Protein AF-A0A9R1BCK3-F1 (afdb_monomer_lite)

Organism: Triticum turgidum subsp. durum (NCBI:txid4567)

Radius of gyration: 20.36 Å; chains: 1; bounding box: 50×43×50 Å

pLDDT: mean 83.48, std 17.36, range [36.88, 97.94]

Foldseek 3Di:
DVLLVVLVVLLVVQWDLDDDGDPVSVVVSLVSVVPDACVNVVNVVVQVVQVPDDPVVPPPPDDDDPDDPDPDQPDWDKAFDDDDSGDGDIDTDHDPPRDDDDDDDPPDDDDDDDRAHKDKDKDKDFDFDQPPPDNPDDTDSPDIDMDIDMDHDD

Sequence (154 aa):
MPKIKNLSDACKVSFSPDGPISEEALERVRALLDEIRPLDLGLDNEAQIARTWNSSTRQQNGRRGRGGPNQYAPTIKYLHIHECKSFSMGIFCMPPSSVIPLHNHPGMTVLSKLLYGKLHAESYDWIDVADPTDPLKPYYSLGCSKTSKVCERP

InterPro domains:
  IPR011051 RmlC-like cupin domain superfamily [SSF51182] (2-131)
  IPR012864 Cysteine oxygenase/2-aminoethanethiol dioxygenase [PF07847] (32-133)
  IPR012864 Cysteine oxygenase/2-aminoethanethiol dioxygenase [PTHR22966] (4-127)
  IPR014710 RmlC-like jelly roll fold [G3DSA:2.60.120.10] (21-150)

Structure (mmCIF, N/CA/C/O backbone):
data_AF-A0A9R1BCK3-F1
#
_entry.id   AF-A0A9R1BCK3-F1
#
loop_
_atom_site.group_PDB
_atom_site.id
_atom_site.type_symbol
_atom_site.label_atom_id
_atom_site.label_alt_id
_atom_site.label_comp_id
_atom_site.label_asym_id
_atom_site.label_entity_id
_atom_site.label_seq_id
_atom_site.pdbx_PDB_ins_code
_atom_site.Cartn_x
_atom_site.Cartn_y
_atom_site.Cartn_z
_atom_site.occupancy
_atom_site.B_iso_or_equiv
_atom_site.auth_seq_id
_atom_site.auth_comp_id
_atom_site.auth_asym_id
_atom_site.auth_atom_id
_atom_site.pdbx_PDB_model_num
ATOM 1 N N . MET A 1 1 ? 14.655 12.100 2.777 1.00 76.62 1 MET A N 1
ATOM 2 C CA . MET A 1 1 ? 13.406 11.966 1.990 1.00 76.62 1 MET A CA 1
ATOM 3 C C . MET A 1 1 ? 12.261 12.642 2.748 1.00 76.62 1 MET A C 1
ATOM 5 O O . MET A 1 1 ? 11.692 12.026 3.645 1.00 76.62 1 MET A O 1
ATOM 9 N N . PRO A 1 2 ? 11.960 13.925 2.475 1.00 89.75 2 PRO A N 1
ATOM 10 C CA . PRO A 1 2 ? 11.042 14.723 3.297 1.00 89.75 2 PRO A CA 1
ATOM 11 C C . PRO A 1 2 ? 9.606 14.179 3.313 1.00 89.75 2 PRO A C 1
ATOM 13 O O . PRO A 1 2 ? 8.996 14.120 4.373 1.00 89.75 2 PRO A O 1
ATOM 16 N N . LYS A 1 3 ? 9.087 13.684 2.181 1.00 93.88 3 LYS A N 1
ATOM 17 C CA . LYS A 1 3 ? 7.726 13.125 2.125 1.00 93.88 3 LYS A CA 1
ATOM 18 C C . LYS A 1 3 ? 7.552 11.852 2.953 1.00 93.88 3 LYS A C 1
ATOM 20 O O . LYS A 1 3 ? 6.538 11.703 3.621 1.00 93.88 3 LYS A O 1
ATOM 25 N N . ILE A 1 4 ? 8.551 10.968 2.961 1.00 94.06 4 ILE A N 1
ATOM 26 C CA . ILE A 1 4 ? 8.519 9.746 3.782 1.00 94.06 4 ILE A CA 1
ATOM 27 C C . ILE A 1 4 ? 8.561 10.084 5.266 1.00 94.06 4 ILE A C 1
ATOM 29 O O . ILE A 1 4 ? 7.837 9.479 6.051 1.00 94.06 4 ILE A O 1
ATOM 33 N N . LYS A 1 5 ? 9.354 11.093 5.64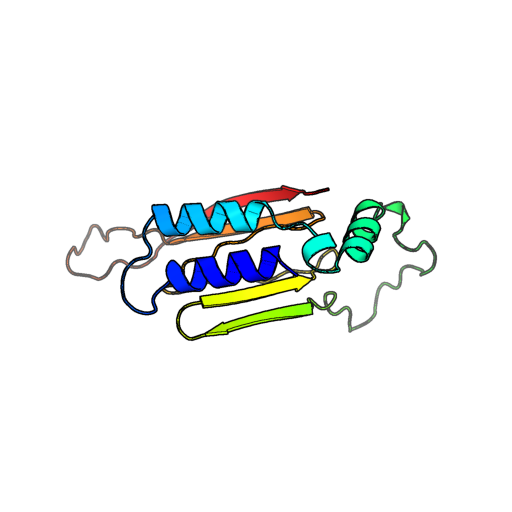5 1.00 94.12 5 LYS A N 1
ATOM 34 C CA . LYS A 1 5 ? 9.355 11.601 7.016 1.00 94.12 5 LYS A CA 1
ATOM 35 C C . LYS A 1 5 ? 7.977 12.150 7.399 1.00 94.12 5 LYS A C 1
ATOM 37 O O . LYS A 1 5 ? 7.457 11.760 8.435 1.00 94.12 5 LYS A O 1
ATOM 42 N N . ASN A 1 6 ? 7.365 12.975 6.547 1.00 95.38 6 ASN A N 1
ATOM 43 C CA . ASN A 1 6 ? 6.030 13.525 6.798 1.00 95.38 6 ASN A CA 1
ATOM 44 C C . ASN A 1 6 ? 4.965 12.428 6.930 1.00 95.38 6 ASN A C 1
ATOM 46 O O . ASN A 1 6 ? 4.138 12.498 7.834 1.00 95.38 6 ASN A O 1
ATOM 50 N N . LEU A 1 7 ? 5.011 11.399 6.075 1.00 96.69 7 LEU A N 1
ATOM 51 C CA . LEU A 1 7 ? 4.122 10.244 6.187 1.00 96.69 7 LEU A CA 1
ATOM 52 C C . LEU A 1 7 ? 4.343 9.500 7.512 1.00 96.69 7 LEU A C 1
ATOM 54 O O . LEU A 1 7 ? 3.383 9.237 8.225 1.00 96.69 7 LEU A O 1
ATOM 58 N N . SER A 1 8 ? 5.597 9.210 7.872 1.00 95.06 8 SER A N 1
ATOM 59 C CA . SER A 1 8 ? 5.927 8.530 9.132 1.00 95.06 8 SER A CA 1
ATOM 60 C C . SER A 1 8 ? 5.457 9.325 10.352 1.00 95.06 8 SER A C 1
ATOM 62 O O . SER A 1 8 ? 4.887 8.750 11.277 1.00 95.06 8 SER A O 1
ATOM 64 N N . ASP A 1 9 ? 5.655 10.643 10.352 1.00 95.81 9 ASP A N 1
ATOM 65 C CA . ASP A 1 9 ? 5.230 11.512 11.449 1.00 95.81 9 ASP A CA 1
ATOM 66 C C . ASP A 1 9 ? 3.695 11.582 11.543 1.00 95.81 9 ASP A C 1
ATOM 68 O O . ASP A 1 9 ? 3.149 11.496 12.642 1.00 95.81 9 ASP A O 1
ATOM 72 N N . ALA A 1 10 ? 2.984 11.624 10.411 1.00 96.19 10 ALA A N 1
ATOM 73 C CA . ALA A 1 10 ? 1.525 11.539 10.394 1.00 96.19 10 ALA A CA 1
ATOM 74 C C . ALA A 1 10 ? 1.009 10.188 10.910 1.00 96.19 10 ALA A C 1
ATOM 76 O O . ALA A 1 10 ? 0.070 10.177 11.704 1.00 96.19 10 ALA A O 1
ATOM 77 N N . CYS A 1 11 ? 1.637 9.069 10.530 1.00 96.50 11 CYS A N 1
ATOM 78 C CA . CYS A 1 11 ? 1.300 7.741 11.052 1.00 96.50 11 CYS A CA 1
ATOM 79 C C . CYS A 1 11 ? 1.481 7.663 12.575 1.00 96.50 11 CYS A C 1
ATOM 81 O O . CYS A 1 11 ? 0.600 7.157 13.259 1.00 96.50 11 CYS A O 1
ATOM 83 N N . LYS A 1 12 ? 2.572 8.213 13.128 1.00 94.69 12 LYS A N 1
ATOM 84 C CA . LYS A 1 12 ? 2.816 8.225 14.587 1.00 94.69 12 LYS A CA 1
ATOM 85 C C . LYS A 1 12 ? 1.750 8.988 15.371 1.00 94.69 12 LYS A C 1
ATOM 87 O O . LYS A 1 12 ? 1.458 8.621 16.500 1.00 94.69 12 LYS A O 1
ATOM 92 N N . VAL A 1 13 ? 1.215 10.063 14.793 1.00 93.75 13 VAL A N 1
ATOM 93 C CA . VAL A 1 13 ? 0.142 10.857 15.415 1.00 93.75 13 VAL A CA 1
ATOM 94 C C . VAL A 1 1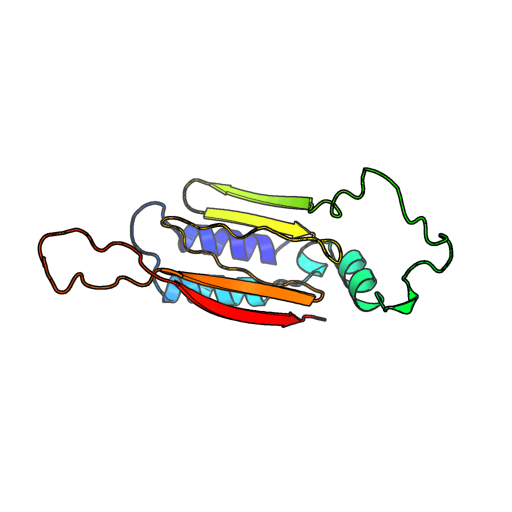3 ? -1.225 10.198 15.212 1.00 93.75 13 VAL A C 1
ATOM 96 O O . VAL A 1 13 ? -2.100 10.324 16.060 1.00 93.75 13 VAL A O 1
ATOM 99 N N . SER A 1 14 ? -1.413 9.515 14.083 1.00 94.19 14 SER A N 1
ATOM 100 C CA . SER A 1 14 ? -2.707 8.977 13.651 1.00 94.19 14 SER A CA 1
ATOM 101 C C . SER A 1 14 ? -2.999 7.579 14.189 1.00 94.19 14 SER A C 1
ATOM 103 O O . SER A 1 14 ? -4.165 7.235 14.359 1.00 94.19 14 SER A O 1
ATOM 105 N N . PHE A 1 15 ? -1.967 6.766 14.428 1.00 93.81 15 PHE A N 1
ATOM 106 C CA . PHE A 1 15 ? -2.113 5.352 14.760 1.00 93.81 15 PHE A CA 1
ATOM 107 C C . PHE A 1 15 ? -1.585 5.042 16.161 1.00 93.81 15 PHE A C 1
ATOM 109 O O . PHE A 1 15 ? -0.431 5.309 16.502 1.00 93.81 15 PHE A O 1
ATOM 116 N N . SER A 1 16 ? -2.451 4.418 16.952 1.00 88.38 16 SER A N 1
ATOM 117 C CA . SER A 1 16 ? -2.198 3.914 18.299 1.00 88.38 16 SER A CA 1
ATOM 118 C C . SER A 1 16 ? -2.325 2.388 18.281 1.00 88.38 16 SER A C 1
ATOM 120 O O . SER A 1 16 ? -3.120 1.877 17.490 1.00 88.38 16 SER A O 1
ATOM 122 N N . PRO A 1 17 ? -1.577 1.644 19.119 1.00 83.94 17 PRO A N 1
ATOM 123 C CA . PRO A 1 17 ? -1.805 0.205 19.264 1.00 83.94 17 PRO A CA 1
ATOM 124 C C . PRO A 1 17 ? -3.169 -0.091 19.907 1.00 83.94 17 PRO A C 1
ATOM 126 O O . PRO A 1 17 ? -3.714 -1.175 19.721 1.00 83.94 17 PRO A O 1
ATOM 129 N N . ASP A 1 18 ? -3.711 0.881 20.644 1.00 81.94 18 ASP A N 1
ATOM 130 C CA . ASP A 1 18 ? -4.954 0.764 21.388 1.00 81.94 18 ASP A CA 1
ATOM 131 C C . ASP A 1 18 ? -6.045 1.621 20.739 1.00 81.94 18 ASP A C 1
ATOM 133 O O . ASP A 1 18 ? -5.871 2.832 20.557 1.00 81.94 18 ASP A O 1
ATOM 137 N N . GLY A 1 19 ? -7.187 0.995 20.454 1.00 79.62 19 GLY A N 1
ATOM 138 C CA . GLY A 1 19 ? -8.404 1.663 19.998 1.00 79.62 19 GLY A CA 1
ATOM 139 C C . GLY A 1 19 ? -8.603 1.699 18.477 1.00 79.62 19 GLY A C 1
ATOM 140 O O . GLY A 1 19 ? -7.721 1.320 17.706 1.00 79.62 19 GLY A O 1
ATOM 141 N N . PRO A 1 20 ? -9.799 2.120 18.032 1.00 87.12 20 PRO A N 1
ATOM 142 C CA . PRO A 1 20 ? -10.114 2.223 16.614 1.00 87.12 20 PRO A CA 1
ATOM 143 C C . PRO A 1 20 ? -9.357 3.386 15.961 1.00 87.12 20 PRO A C 1
ATOM 145 O O . PRO A 1 20 ? -9.167 4.447 16.559 1.00 87.12 20 PRO A O 1
ATOM 148 N N . ILE A 1 21 ? -8.972 3.202 14.699 1.00 92.88 21 ILE A N 1
ATOM 149 C CA . ILE A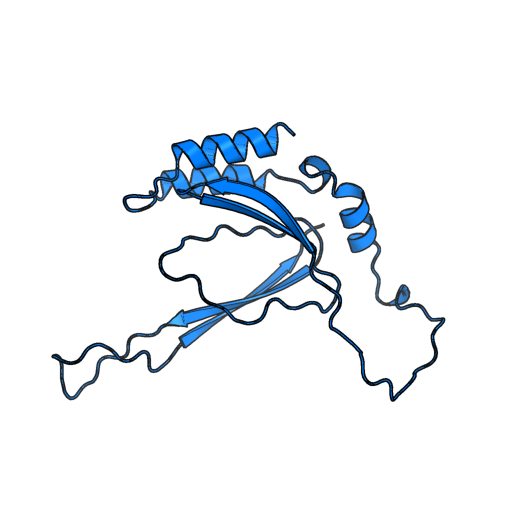 1 21 ? -8.414 4.269 13.863 1.00 92.88 21 ILE A CA 1
ATOM 150 C C . ILE A 1 21 ? -9.568 5.171 13.412 1.00 92.88 21 ILE A C 1
ATOM 152 O O . ILE A 1 21 ? -10.559 4.672 12.885 1.00 92.88 21 ILE A O 1
ATOM 156 N N . SER A 1 22 ? -9.450 6.488 13.611 1.00 94.12 22 SER A N 1
ATOM 157 C CA . SER A 1 22 ? -10.473 7.438 13.153 1.00 94.12 22 SER A CA 1
ATOM 158 C C . SER A 1 22 ? -10.409 7.644 11.635 1.00 94.12 22 SER A C 1
ATOM 160 O O . SER A 1 22 ? -9.325 7.631 11.045 1.00 94.12 22 SER A O 1
ATOM 162 N N . GLU A 1 23 ? -11.556 7.890 11.000 1.00 95.12 23 GLU A N 1
ATOM 163 C CA . GLU A 1 23 ? -11.633 8.154 9.554 1.00 95.12 23 GLU A CA 1
ATOM 164 C C . GLU A 1 23 ? -10.822 9.395 9.152 1.00 95.12 23 GLU A C 1
ATOM 166 O O . GLU A 1 23 ? -10.122 9.397 8.141 1.00 95.12 23 GLU A O 1
ATOM 171 N N . GLU A 1 24 ? -10.813 10.442 9.981 1.00 95.94 24 GLU A N 1
ATOM 172 C CA . GLU A 1 24 ? -10.024 11.655 9.729 1.00 95.94 24 GLU A CA 1
ATOM 173 C C . GLU A 1 24 ? -8.518 11.375 9.789 1.00 95.94 24 GLU A C 1
ATOM 175 O O . GLU A 1 24 ? -7.727 11.989 9.069 1.00 95.94 24 GLU A O 1
ATOM 180 N N . ALA A 1 25 ? -8.104 10.466 10.676 1.00 95.25 25 ALA A N 1
ATOM 181 C CA . ALA A 1 25 ? -6.724 10.020 10.778 1.00 95.25 25 ALA A CA 1
ATOM 182 C C . ALA A 1 25 ? -6.328 9.202 9.538 1.00 95.25 25 ALA A C 1
ATOM 184 O O . ALA A 1 25 ? -5.267 9.446 8.954 1.00 95.25 25 ALA A O 1
ATOM 185 N N . LEU A 1 26 ? -7.212 8.308 9.085 1.00 96.19 26 LEU A N 1
ATOM 186 C CA . LEU A 1 26 ? -7.010 7.503 7.884 1.00 96.19 26 LEU A CA 1
ATOM 187 C C . LEU A 1 26 ? -6.906 8.373 6.624 1.00 96.19 26 LEU A C 1
ATOM 189 O O . LEU A 1 26 ? -5.967 8.205 5.843 1.00 96.19 26 LEU A O 1
ATOM 193 N N . GLU A 1 27 ? -7.804 9.345 6.458 1.00 97.06 27 GLU A N 1
ATOM 194 C CA . GLU A 1 27 ? -7.822 10.234 5.292 1.00 97.06 27 GLU A CA 1
ATOM 195 C C . GLU A 1 27 ? -6.587 11.149 5.252 1.00 97.06 27 GLU A C 1
ATOM 197 O O . GLU A 1 27 ? -5.986 11.340 4.193 1.00 97.06 27 GLU A O 1
ATOM 202 N N . ARG A 1 28 ? -6.113 11.640 6.410 1.00 96.75 28 ARG A N 1
ATOM 203 C CA . ARG A 1 28 ? -4.838 12.382 6.486 1.00 96.75 28 ARG A CA 1
ATOM 204 C C . ARG A 1 28 ? -3.654 11.552 5.994 1.00 96.75 28 ARG A C 1
ATOM 206 O O . ARG A 1 28 ? -2.842 12.044 5.207 1.00 96.75 28 ARG A O 1
ATOM 213 N N . VAL A 1 29 ? -3.533 10.308 6.462 1.00 97.75 29 VAL A N 1
ATOM 214 C CA . VAL A 1 29 ? -2.432 9.417 6.062 1.00 97.75 29 VAL A CA 1
ATOM 215 C C . VAL A 1 29 ? -2.558 9.034 4.587 1.00 97.75 29 VAL A C 1
ATOM 217 O O . VAL A 1 29 ? -1.557 9.043 3.868 1.00 97.75 29 VAL A O 1
ATOM 220 N N . ARG A 1 30 ? -3.779 8.774 4.107 1.00 97.94 30 ARG A N 1
ATOM 221 C CA . ARG A 1 30 ? -4.069 8.492 2.697 1.00 97.94 30 ARG A CA 1
ATOM 222 C C . ARG A 1 30 ? -3.635 9.637 1.783 1.00 97.94 30 ARG A C 1
ATOM 224 O O . ARG A 1 30 ? -2.921 9.380 0.817 1.00 97.94 30 ARG A O 1
ATOM 231 N N . ALA A 1 31 ? -3.988 10.880 2.109 1.00 97.69 31 ALA A N 1
ATOM 232 C CA . ALA A 1 31 ? -3.608 12.049 1.316 1.00 97.69 31 ALA A CA 1
ATOM 233 C C . ALA A 1 31 ? -2.078 12.192 1.199 1.00 97.69 31 ALA A C 1
ATOM 235 O O . ALA A 1 31 ? -1.543 12.423 0.115 1.00 97.69 31 ALA A O 1
ATOM 236 N N . LEU A 1 32 ? -1.346 11.977 2.298 1.00 97.56 32 LEU A N 1
ATOM 237 C CA . LEU A 1 32 ? 0.122 11.998 2.285 1.00 97.56 32 LEU A CA 1
ATOM 238 C C . LEU A 1 32 ? 0.716 10.834 1.483 1.00 97.56 32 LEU A C 1
ATOM 240 O O . LEU A 1 32 ? 1.699 11.020 0.760 1.00 97.56 32 LEU A O 1
ATOM 244 N N . LEU A 1 33 ? 0.125 9.642 1.591 1.00 97.50 33 LEU A N 1
ATOM 245 C CA . LEU A 1 33 ? 0.526 8.477 0.809 1.00 97.50 33 LEU A CA 1
ATOM 246 C C . LEU A 1 33 ? 0.317 8.731 -0.693 1.00 97.50 33 LEU A C 1
ATOM 248 O O . LEU A 1 33 ? 1.192 8.395 -1.497 1.00 97.50 33 LEU A O 1
ATOM 252 N N . ASP A 1 34 ? -0.784 9.377 -1.085 1.00 96.44 34 ASP A N 1
ATOM 253 C CA . ASP A 1 34 ? -1.111 9.710 -2.478 1.00 96.44 34 ASP A CA 1
ATOM 254 C C . ASP A 1 34 ? -0.123 10.689 -3.131 1.00 96.44 34 ASP A C 1
ATOM 256 O O . ASP A 1 34 ? 0.148 10.573 -4.332 1.00 96.44 34 ASP A O 1
ATOM 260 N N . GLU A 1 35 ? 0.560 11.511 -2.338 1.00 96.00 35 GLU A N 1
ATOM 261 C CA . GLU A 1 35 ? 1.609 12.423 -2.807 1.00 96.00 35 GLU A CA 1
ATOM 262 C C . GLU A 1 35 ? 2.981 11.762 -3.032 1.00 96.00 35 GLU A C 1
ATOM 264 O O . GLU A 1 35 ? 3.860 12.361 -3.661 1.00 96.00 35 GLU A O 1
ATOM 269 N N . ILE A 1 36 ? 3.213 10.542 -2.534 1.00 96.00 36 ILE A N 1
ATOM 270 C CA . ILE A 1 36 ? 4.514 9.861 -2.678 1.00 96.00 36 ILE A CA 1
ATOM 271 C C . ILE A 1 36 ? 4.738 9.395 -4.119 1.00 96.00 36 ILE A C 1
ATOM 273 O O . ILE A 1 36 ? 3.949 8.633 -4.675 1.00 96.00 36 ILE A O 1
ATOM 277 N N . ARG A 1 37 ? 5.854 9.797 -4.723 1.00 95.06 37 ARG A N 1
ATOM 278 C CA . ARG A 1 37 ? 6.258 9.376 -6.072 1.00 95.06 37 ARG A CA 1
ATOM 279 C C . ARG A 1 37 ? 7.464 8.434 -6.011 1.00 95.06 37 ARG A C 1
ATOM 281 O O . ARG A 1 37 ? 8.187 8.458 -5.017 1.00 95.06 37 ARG A O 1
ATOM 288 N N . PRO A 1 38 ? 7.756 7.670 -7.082 1.00 94.94 38 PRO A N 1
ATOM 289 C CA . PRO A 1 38 ? 8.943 6.810 -7.133 1.00 94.94 38 PRO A CA 1
ATOM 290 C C . PRO A 1 38 ? 10.253 7.561 -6.843 1.00 94.94 38 PRO A C 1
ATOM 292 O O . PRO A 1 38 ? 11.094 7.066 -6.100 1.00 94.94 38 PRO A O 1
ATOM 295 N N . LEU A 1 39 ? 10.386 8.803 -7.328 1.00 94.56 39 LEU A N 1
ATOM 296 C CA . LEU A 1 39 ? 11.535 9.675 -7.043 1.00 94.56 39 LEU A CA 1
ATOM 297 C C . LEU A 1 39 ? 11.718 9.952 -5.543 1.00 94.56 39 LEU A C 1
ATOM 299 O O . LEU A 1 39 ? 12.842 10.007 -5.056 1.00 94.56 39 LEU A O 1
ATOM 303 N N . ASP A 1 40 ? 10.621 10.096 -4.795 1.00 94.50 40 ASP A N 1
ATOM 304 C CA . ASP A 1 40 ? 10.677 10.355 -3.353 1.00 94.50 40 ASP A CA 1
ATOM 305 C C . ASP A 1 40 ? 11.231 9.141 -2.576 1.00 94.50 40 ASP A C 1
ATOM 307 O O . ASP A 1 40 ? 11.572 9.278 -1.400 1.00 94.50 40 ASP A O 1
ATOM 311 N N . LEU A 1 41 ? 11.324 7.983 -3.247 1.00 93.31 41 LEU A N 1
ATOM 312 C CA . LEU A 1 41 ? 11.791 6.685 -2.764 1.00 93.31 41 LEU A CA 1
ATOM 313 C C . LEU A 1 41 ? 13.133 6.234 -3.367 1.00 93.31 41 LEU A C 1
ATOM 315 O O . LEU A 1 41 ? 13.635 5.184 -2.979 1.00 93.31 41 LEU A O 1
ATOM 319 N N . GLY A 1 42 ? 13.710 7.008 -4.295 1.00 92.50 42 GLY A N 1
ATOM 320 C CA . GLY A 1 42 ? 14.892 6.593 -5.060 1.00 92.50 42 GLY A CA 1
ATOM 321 C C . GLY A 1 42 ? 14.622 5.430 -6.025 1.00 92.50 42 GLY A C 1
ATOM 322 O O . GLY A 1 42 ? 15.526 4.647 -6.285 1.00 92.50 42 GLY A O 1
ATOM 323 N N . LEU A 1 43 ? 13.376 5.294 -6.497 1.00 92.50 43 LEU A N 1
ATOM 324 C CA . LEU A 1 43 ? 12.910 4.240 -7.415 1.00 92.50 43 LEU A CA 1
ATOM 325 C C . LEU A 1 43 ? 12.571 4.787 -8.815 1.00 92.50 43 LEU A C 1
ATOM 327 O O . LEU A 1 43 ? 11.742 4.231 -9.539 1.00 92.50 43 LEU A O 1
ATOM 331 N N . ASP A 1 44 ? 13.110 5.949 -9.175 1.00 92.69 44 ASP A N 1
ATOM 332 C CA . ASP A 1 44 ? 12.826 6.625 -10.440 1.00 92.69 44 ASP A CA 1
ATOM 333 C C . ASP A 1 44 ? 13.348 5.838 -11.649 1.00 92.69 44 ASP A C 1
ATOM 335 O O . ASP A 1 44 ? 12.631 5.726 -12.648 1.00 92.69 44 ASP A O 1
ATOM 339 N N . ASN A 1 45 ? 14.530 5.228 -11.534 1.00 90.62 45 ASN A N 1
ATOM 340 C CA . ASN A 1 45 ? 15.102 4.374 -12.577 1.00 90.62 45 ASN A CA 1
ATOM 341 C C . ASN A 1 45 ? 14.252 3.119 -12.813 1.00 90.62 45 ASN A C 1
ATOM 343 O O . ASN A 1 45 ? 13.912 2.805 -13.953 1.00 90.62 45 ASN A O 1
ATOM 347 N N . GLU A 1 46 ? 13.849 2.426 -11.747 1.00 90.00 46 GLU A N 1
ATOM 348 C CA . GLU A 1 46 ? 12.980 1.249 -11.812 1.00 90.00 46 GLU A CA 1
ATOM 349 C C . GLU A 1 46 ? 11.624 1.593 -12.434 1.00 90.00 46 GLU A C 1
ATOM 351 O O . GLU A 1 46 ? 11.119 0.840 -13.270 1.00 90.00 46 GLU A O 1
ATOM 356 N N . ALA A 1 47 ? 11.067 2.758 -12.091 1.00 90.88 47 ALA A N 1
ATOM 357 C CA . ALA A 1 47 ? 9.842 3.253 -12.706 1.00 90.88 47 ALA A CA 1
ATOM 358 C C . ALA A 1 47 ? 10.019 3.524 -14.214 1.00 90.88 47 ALA A C 1
ATOM 360 O O . ALA A 1 47 ? 9.145 3.159 -15.000 1.00 90.88 47 ALA A O 1
ATOM 361 N N . GLN A 1 48 ? 11.150 4.098 -14.654 1.00 89.56 48 GLN A N 1
ATOM 362 C CA . GLN A 1 48 ? 11.428 4.261 -16.092 1.00 89.56 48 GLN A CA 1
ATOM 363 C C . GLN A 1 48 ? 11.574 2.915 -16.816 1.00 89.56 48 GLN A C 1
ATOM 365 O O . GLN A 1 48 ? 11.050 2.740 -17.921 1.00 89.56 48 GLN A O 1
ATOM 370 N N . ILE A 1 49 ? 12.245 1.941 -16.195 1.00 86.50 49 ILE A N 1
ATOM 371 C CA . ILE A 1 49 ? 12.378 0.586 -16.750 1.00 86.50 49 ILE A CA 1
ATOM 372 C C . ILE A 1 49 ? 10.995 -0.061 -16.903 1.00 86.50 49 ILE A C 1
ATOM 374 O O . ILE A 1 49 ? 10.696 -0.636 -17.947 1.00 86.50 49 ILE A O 1
ATOM 378 N N . ALA A 1 50 ? 10.117 0.084 -15.907 1.00 86.12 50 ALA A N 1
ATOM 379 C CA . ALA A 1 50 ? 8.756 -0.443 -15.967 1.00 86.12 50 ALA A CA 1
ATOM 380 C C . ALA A 1 50 ? 7.907 0.198 -17.083 1.00 86.12 50 ALA A C 1
ATOM 382 O O . ALA A 1 50 ? 7.151 -0.509 -17.744 1.00 86.12 50 ALA A O 1
ATOM 383 N N . ARG A 1 51 ? 8.062 1.503 -17.351 1.00 83.88 51 ARG A N 1
ATOM 384 C CA . ARG A 1 51 ? 7.367 2.206 -18.456 1.00 83.88 51 ARG A CA 1
ATOM 385 C C . ARG A 1 51 ? 7.787 1.726 -19.834 1.00 83.88 51 ARG A C 1
ATOM 387 O O . ARG A 1 51 ? 6.977 1.646 -20.751 1.00 83.88 51 ARG A O 1
ATOM 394 N N . THR A 1 52 ? 9.079 1.460 -19.984 1.00 80.69 52 THR A N 1
ATOM 395 C CA . THR A 1 52 ? 9.664 0.999 -21.248 1.00 80.69 52 THR A CA 1
ATOM 396 C C . THR A 1 52 ? 9.506 -0.505 -21.449 1.00 80.69 52 THR A C 1
ATOM 398 O O . THR A 1 52 ? 9.813 -1.010 -22.531 1.00 80.69 52 THR A O 1
ATOM 401 N N . TRP A 1 53 ? 8.982 -1.220 -20.445 1.00 70.06 53 TRP A N 1
ATOM 402 C CA . TRP A 1 53 ? 8.670 -2.639 -20.524 1.00 70.06 53 TRP A CA 1
ATOM 403 C C . TRP A 1 53 ? 7.525 -2.885 -21.509 1.00 70.06 53 TRP A C 1
ATOM 405 O O . TRP A 1 53 ? 6.344 -2.891 -21.169 1.00 70.06 53 TRP A O 1
ATOM 415 N N . ASN A 1 54 ? 7.885 -3.096 -22.767 1.00 60.59 54 ASN A N 1
ATOM 416 C CA . ASN A 1 54 ? 6.974 -3.497 -23.823 1.00 60.59 54 ASN A CA 1
ATOM 417 C C . ASN A 1 54 ? 7.100 -5.008 -24.060 1.00 60.59 54 ASN A C 1
ATOM 419 O O . ASN A 1 54 ? 8.136 -5.617 -23.813 1.00 60.59 54 ASN A O 1
ATOM 423 N N . SER A 1 55 ? 6.051 -5.649 -24.577 1.00 55.81 55 SER A N 1
ATOM 424 C CA . SER A 1 55 ? 6.053 -7.088 -24.904 1.00 55.81 55 SER A CA 1
ATOM 425 C C . SER A 1 55 ? 7.202 -7.519 -25.841 1.00 55.81 55 SER A C 1
ATOM 427 O O . SER A 1 55 ? 7.464 -8.713 -25.988 1.00 55.81 55 SER A O 1
ATOM 429 N N . SER A 1 56 ? 7.889 -6.555 -26.459 1.00 52.81 56 SER A N 1
ATOM 430 C CA . SER A 1 56 ? 9.086 -6.680 -27.293 1.00 52.81 56 SER A CA 1
ATOM 431 C C . SER A 1 56 ? 10.425 -6.736 -26.531 1.00 52.81 56 SER A C 1
ATOM 433 O O . SER A 1 56 ? 11.382 -7.251 -27.100 1.00 52.81 56 SER A O 1
ATOM 435 N N . THR A 1 57 ? 10.524 -6.314 -25.258 1.00 50.78 57 THR A N 1
ATOM 436 C CA . THR A 1 57 ? 11.699 -6.595 -24.391 1.00 50.78 57 THR A CA 1
ATOM 437 C C . THR A 1 57 ? 11.680 -8.001 -23.796 1.00 50.78 57 THR A C 1
ATOM 439 O O . THR A 1 57 ? 12.591 -8.375 -23.054 1.00 50.78 57 THR A O 1
ATOM 442 N N . ARG A 1 58 ? 10.693 -8.830 -24.166 1.00 52.03 58 ARG A N 1
ATOM 443 C CA . ARG A 1 58 ? 10.799 -10.288 -24.075 1.00 52.03 58 ARG A CA 1
ATOM 444 C C . ARG A 1 58 ? 12.028 -10.671 -24.893 1.00 52.03 58 ARG A C 1
ATOM 446 O O . ARG A 1 58 ? 11.911 -10.792 -26.107 1.00 52.03 58 ARG A O 1
ATOM 453 N N . GLN A 1 59 ? 13.196 -10.758 -24.246 1.00 46.00 59 GLN A N 1
ATOM 454 C CA . GLN A 1 59 ? 14.476 -11.048 -24.888 1.00 46.00 59 GLN A CA 1
ATOM 455 C C . GLN A 1 59 ? 14.251 -12.096 -25.978 1.00 46.00 59 GLN A C 1
ATOM 457 O O . GLN A 1 59 ? 13.974 -13.260 -25.692 1.00 46.00 59 GLN A O 1
ATOM 462 N N . GLN A 1 60 ? 14.355 -11.679 -27.240 1.00 45.09 60 GLN A N 1
ATOM 463 C CA . GLN A 1 60 ? 14.316 -12.591 -28.380 1.00 45.09 60 GLN A CA 1
ATOM 464 C C . GLN A 1 60 ? 15.568 -13.483 -28.445 1.00 45.09 60 GLN A C 1
ATOM 466 O O . GLN A 1 60 ? 15.670 -14.320 -29.333 1.00 45.09 60 GLN A O 1
ATOM 471 N N . ASN A 1 61 ? 16.476 -13.398 -27.468 1.00 42.66 61 ASN A N 1
ATOM 472 C CA . ASN A 1 61 ? 17.660 -14.240 -27.371 1.00 42.66 61 ASN A CA 1
ATOM 473 C C . ASN A 1 61 ? 17.567 -15.186 -26.175 1.00 42.66 61 ASN A C 1
ATOM 475 O O . ASN A 1 61 ? 18.163 -14.974 -25.127 1.00 42.66 61 ASN A O 1
ATOM 479 N N . GLY A 1 62 ? 16.809 -16.258 -26.371 1.00 41.41 62 GLY A N 1
ATOM 480 C CA . GLY A 1 62 ? 16.721 -17.362 -25.428 1.00 41.41 62 GLY A CA 1
ATOM 481 C C . GLY A 1 62 ? 15.667 -18.352 -25.880 1.00 41.41 62 GLY A C 1
ATOM 482 O O . GLY A 1 62 ? 14.533 -18.321 -25.417 1.00 41.41 62 GLY A O 1
ATOM 483 N N . ARG A 1 63 ? 16.037 -19.181 -26.857 1.00 40.53 63 ARG A N 1
ATOM 484 C CA . ARG A 1 63 ? 15.263 -20.307 -27.389 1.00 40.53 63 ARG A CA 1
ATOM 485 C C . ARG A 1 63 ? 14.337 -20.929 -26.341 1.00 40.53 63 ARG A C 1
ATOM 487 O O . ARG A 1 63 ? 14.766 -21.255 -25.241 1.00 40.53 63 ARG A O 1
ATOM 494 N N . ARG A 1 64 ? 13.087 -21.166 -26.745 1.00 50.97 64 ARG A N 1
ATOM 495 C CA . ARG A 1 64 ? 12.111 -22.015 -26.055 1.00 50.97 64 ARG A CA 1
ATOM 496 C C . ARG A 1 64 ? 12.767 -23.326 -25.599 1.00 50.97 64 ARG A C 1
ATOM 498 O O . ARG A 1 64 ? 12.835 -24.282 -26.363 1.00 50.97 64 ARG A O 1
ATOM 505 N N . GLY A 1 65 ? 13.204 -23.377 -24.348 1.00 36.88 65 GLY A N 1
ATOM 506 C CA . GLY A 1 65 ? 13.454 -24.611 -23.622 1.00 36.88 65 GLY A CA 1
ATOM 507 C C . GLY A 1 65 ? 12.164 -25.018 -22.928 1.00 36.88 65 GLY A C 1
ATOM 508 O O . GLY A 1 65 ? 11.906 -24.612 -21.798 1.00 36.88 65 GLY A O 1
ATOM 509 N N . ARG A 1 66 ? 11.327 -25.805 -23.610 1.00 50.72 66 ARG A N 1
ATOM 510 C CA . ARG A 1 66 ? 10.397 -26.698 -22.912 1.00 50.72 66 ARG A CA 1
ATOM 511 C C . ARG A 1 66 ? 11.267 -27.668 -22.097 1.00 50.72 66 ARG A C 1
ATOM 513 O O . ARG A 1 66 ? 11.865 -28.553 -22.694 1.00 50.72 66 ARG A O 1
ATOM 520 N N . GLY A 1 67 ? 11.347 -27.487 -20.777 1.00 41.91 67 GLY A N 1
ATOM 521 C CA . GLY A 1 67 ? 11.898 -28.492 -19.853 1.00 41.91 67 GLY A CA 1
ATOM 522 C C . GLY A 1 67 ? 13.121 -28.065 -19.035 1.00 41.91 67 GLY A C 1
ATOM 523 O O . GLY A 1 67 ? 14.228 -28.508 -19.313 1.00 41.91 67 GLY A O 1
ATOM 524 N N . GLY A 1 68 ? 12.919 -27.275 -17.976 1.00 41.50 68 GLY A N 1
ATOM 525 C CA . GLY A 1 68 ? 13.919 -27.071 -16.919 1.00 41.50 68 GLY A CA 1
ATOM 526 C C . GLY A 1 68 ? 13.240 -27.049 -15.541 1.00 41.50 68 GLY A C 1
ATOM 527 O O . GLY A 1 68 ? 12.284 -26.289 -15.381 1.00 41.50 68 GLY A O 1
ATOM 528 N N . PRO A 1 69 ? 13.675 -27.851 -14.550 1.00 42.81 69 PRO A N 1
ATOM 529 C CA . PRO A 1 69 ? 12.933 -28.098 -13.310 1.00 42.81 69 PRO A CA 1
ATOM 530 C C . PRO A 1 69 ? 13.175 -27.027 -12.229 1.00 42.81 69 PRO A C 1
ATOM 532 O O . PRO A 1 69 ? 13.339 -27.370 -11.066 1.00 42.81 69 PRO A O 1
ATOM 535 N N . ASN A 1 70 ? 13.255 -25.739 -12.594 1.00 45.88 70 ASN A N 1
ATOM 536 C CA . ASN A 1 70 ? 13.462 -24.654 -11.620 1.00 45.88 70 ASN A CA 1
ATOM 537 C C . ASN A 1 70 ? 13.104 -23.256 -12.164 1.00 45.88 70 ASN A C 1
ATOM 539 O O . ASN A 1 70 ? 13.907 -22.326 -12.147 1.00 45.88 70 ASN A O 1
ATOM 543 N N . GLN A 1 71 ? 11.883 -23.085 -12.674 1.00 54.78 71 GLN A N 1
ATOM 544 C CA . GLN A 1 71 ? 11.335 -21.747 -12.935 1.00 54.78 71 GLN A CA 1
ATOM 545 C C . GLN A 1 71 ? 10.716 -21.199 -11.644 1.00 54.78 71 GLN A C 1
ATOM 547 O O . GLN A 1 71 ? 9.497 -21.172 -11.498 1.00 54.78 71 GLN A O 1
ATOM 552 N N . TYR A 1 72 ? 11.546 -20.811 -10.673 1.00 56.19 72 TYR A N 1
ATOM 553 C CA . TYR A 1 72 ? 11.042 -20.053 -9.527 1.00 56.19 72 TYR A CA 1
ATOM 554 C C . TYR A 1 72 ? 10.393 -18.764 -10.039 1.00 56.19 72 TYR A C 1
ATOM 556 O O . TYR A 1 72 ? 10.952 -18.086 -10.907 1.00 56.19 72 TYR A O 1
ATOM 564 N N . ALA A 1 73 ? 9.206 -18.439 -9.519 1.00 60.34 73 ALA A N 1
ATOM 565 C CA . ALA A 1 73 ? 8.589 -17.145 -9.770 1.00 60.34 73 ALA A CA 1
ATOM 566 C C . ALA A 1 73 ? 9.609 -16.041 -9.439 1.00 60.34 73 ALA A C 1
ATOM 568 O O . ALA A 1 73 ? 10.347 -16.175 -8.456 1.00 60.34 73 ALA A O 1
ATOM 569 N N . PRO A 1 74 ? 9.701 -14.976 -10.251 1.00 70.19 74 PRO A N 1
ATOM 570 C CA . PRO A 1 74 ? 10.710 -13.955 -10.034 1.00 70.19 74 PRO A CA 1
ATOM 571 C C . PRO A 1 74 ? 10.539 -13.340 -8.637 1.00 70.19 74 PRO A C 1
ATOM 573 O O . PRO A 1 74 ? 9.432 -12.981 -8.233 1.00 70.19 74 PRO A O 1
ATOM 576 N N . THR A 1 75 ? 11.638 -13.278 -7.882 1.00 85.75 75 THR A N 1
ATOM 577 C CA . THR A 1 75 ? 11.627 -12.981 -6.445 1.00 85.75 75 THR A CA 1
ATOM 578 C C . THR A 1 75 ? 11.116 -11.572 -6.159 1.00 85.75 75 THR A C 1
ATOM 580 O O . THR A 1 75 ? 11.680 -10.587 -6.640 1.00 85.75 75 THR A O 1
ATOM 583 N N . ILE A 1 76 ? 10.082 -11.475 -5.323 1.00 92.44 76 ILE A N 1
ATOM 584 C CA . ILE A 1 76 ? 9.597 -10.205 -4.777 1.00 92.44 76 ILE A CA 1
ATOM 585 C C . ILE A 1 76 ? 10.612 -9.705 -3.747 1.00 92.44 76 ILE A C 1
ATOM 587 O O . ILE A 1 76 ? 11.001 -10.447 -2.845 1.00 92.44 76 ILE A O 1
ATOM 591 N N . LYS A 1 77 ? 11.037 -8.444 -3.868 1.00 93.69 77 LYS A N 1
ATOM 592 C CA . LYS A 1 77 ? 11.911 -7.801 -2.875 1.00 93.69 77 LYS A CA 1
ATOM 593 C C . LYS A 1 77 ? 11.077 -6.939 -1.935 1.00 93.69 77 LYS A C 1
ATOM 595 O O . LYS A 1 77 ? 10.218 -6.193 -2.398 1.00 93.69 77 LYS A O 1
ATOM 600 N N . TYR A 1 78 ? 11.367 -7.010 -0.640 1.00 95.81 78 TYR A N 1
ATOM 601 C CA . TYR A 1 78 ? 10.773 -6.140 0.371 1.00 95.81 78 TYR A CA 1
ATOM 602 C C . TYR A 1 78 ? 11.789 -5.088 0.817 1.00 95.81 78 TYR A C 1
ATOM 604 O O . TYR A 1 78 ? 12.883 -5.431 1.266 1.00 95.81 78 TYR A O 1
AT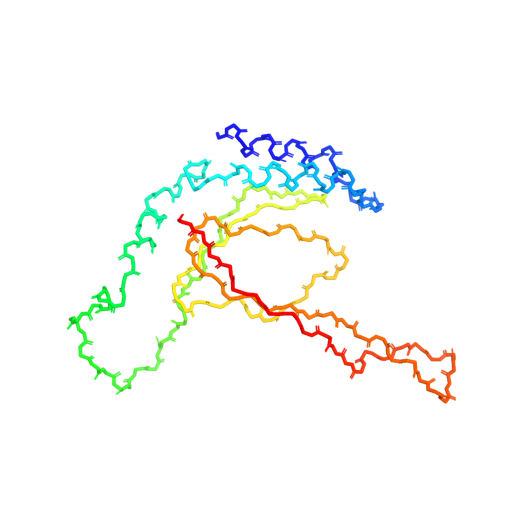OM 612 N N . LEU A 1 79 ? 11.428 -3.813 0.685 1.00 95.06 79 LEU A N 1
ATOM 613 C CA . LEU A 1 79 ? 12.198 -2.694 1.217 1.00 95.06 79 LEU A CA 1
ATOM 614 C C . LEU A 1 79 ? 11.515 -2.209 2.492 1.00 95.06 79 LEU A C 1
ATOM 616 O O . LEU A 1 79 ? 10.431 -1.625 2.447 1.00 95.06 79 LEU A O 1
ATOM 620 N N . HIS A 1 80 ? 12.152 -2.466 3.627 1.00 95.75 80 HIS A N 1
ATOM 621 C CA . HIS A 1 80 ? 11.679 -2.009 4.924 1.00 95.75 80 HIS A CA 1
ATOM 622 C C . HIS A 1 80 ? 11.915 -0.499 5.079 1.00 95.75 80 HIS A C 1
ATOM 624 O O . HIS A 1 80 ? 13.023 -0.023 4.829 1.00 95.75 80 HIS A O 1
ATOM 630 N N . ILE A 1 81 ? 10.895 0.247 5.517 1.00 94.94 81 ILE A N 1
ATOM 631 C CA . ILE A 1 81 ? 11.012 1.686 5.812 1.00 94.94 81 ILE A CA 1
ATOM 632 C C . ILE A 1 81 ? 10.947 1.936 7.317 1.00 94.94 81 ILE A C 1
ATOM 634 O O . ILE A 1 81 ? 11.776 2.668 7.856 1.00 94.94 81 ILE A O 1
ATOM 638 N N . HIS A 1 82 ? 9.935 1.386 7.985 1.00 95.19 82 HIS A N 1
ATOM 639 C CA . HIS A 1 82 ? 9.705 1.612 9.407 1.00 95.19 82 HIS A CA 1
ATOM 640 C C . HIS A 1 82 ? 8.858 0.497 10.011 1.00 95.19 82 HIS A C 1
ATOM 642 O O . HIS A 1 82 ? 7.959 -0.027 9.356 1.00 95.19 82 HIS A O 1
ATOM 648 N N . GLU A 1 83 ? 9.077 0.214 11.289 1.00 96.31 83 GLU A N 1
ATOM 649 C CA . GLU A 1 83 ? 8.234 -0.673 12.076 1.00 96.31 83 GLU A CA 1
ATOM 650 C C . GLU A 1 83 ? 8.238 -0.249 13.542 1.00 96.31 83 GLU A C 1
ATOM 652 O O . GLU A 1 83 ? 9.275 0.093 14.118 1.00 96.31 83 GLU A O 1
ATOM 657 N N . CYS A 1 84 ? 7.051 -0.255 14.137 1.00 94.62 84 CYS A N 1
ATOM 658 C CA . CYS A 1 84 ? 6.830 -0.069 15.561 1.00 94.62 84 CYS A CA 1
ATOM 659 C C . CYS A 1 84 ? 5.566 -0.833 15.982 1.00 94.62 84 CYS A C 1
ATOM 661 O O . CYS A 1 84 ? 4.919 -1.483 15.164 1.00 94.62 84 CYS A O 1
ATOM 663 N N . LYS A 1 85 ? 5.184 -0.731 17.260 1.00 93.56 85 LYS A N 1
ATOM 664 C CA . LYS A 1 85 ? 3.982 -1.400 17.784 1.00 93.56 85 LYS A CA 1
ATOM 665 C C . LYS A 1 85 ? 2.677 -0.932 17.128 1.00 93.56 85 LYS A C 1
ATOM 667 O O . LYS A 1 85 ? 1.733 -1.706 17.086 1.00 93.56 85 LYS A O 1
ATOM 672 N N . SER A 1 86 ? 2.621 0.314 16.653 1.00 93.50 86 SER A N 1
ATOM 673 C CA . SER A 1 86 ? 1.390 0.905 16.112 1.00 93.50 86 SER A CA 1
ATOM 674 C C . SER A 1 86 ? 1.231 0.702 14.606 1.00 93.50 86 SER A C 1
ATOM 676 O O . SER A 1 86 ? 0.112 0.602 14.119 1.00 93.50 86 SER A O 1
ATOM 678 N N . PHE A 1 87 ? 2.329 0.701 13.844 1.00 96.31 87 PHE A N 1
ATOM 679 C CA . PHE A 1 87 ? 2.283 0.576 12.388 1.00 96.31 87 PHE A CA 1
ATOM 680 C C . PHE A 1 87 ? 3.621 0.107 11.807 1.00 96.31 87 PHE A C 1
ATOM 682 O O . PHE A 1 87 ? 4.689 0.296 12.399 1.00 96.31 87 PHE A O 1
ATOM 689 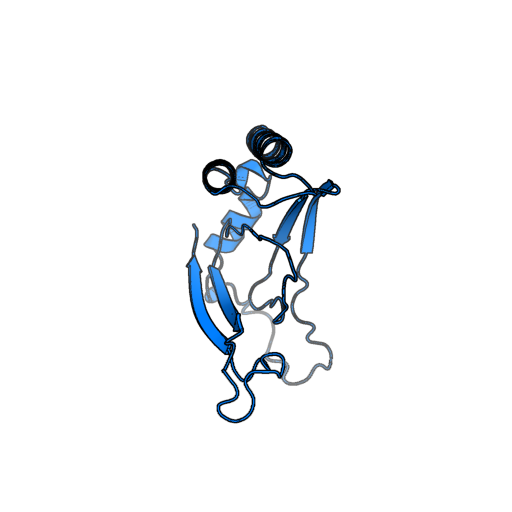N N . SER A 1 88 ? 3.555 -0.432 10.593 1.00 97.00 88 SER A N 1
ATOM 690 C CA . SER A 1 88 ? 4.706 -0.742 9.751 1.00 97.00 88 SER A CA 1
ATOM 691 C C . SER A 1 88 ? 4.565 -0.079 8.380 1.00 97.00 88 SER A C 1
ATOM 693 O O . SER A 1 88 ? 3.469 0.240 7.918 1.00 97.00 88 SER A O 1
ATOM 695 N N . MET A 1 89 ? 5.701 0.181 7.739 1.00 97.25 89 MET A N 1
ATOM 696 C CA . MET A 1 89 ? 5.795 0.736 6.394 1.00 97.25 89 MET A CA 1
ATOM 697 C C . MET A 1 89 ? 6.859 -0.024 5.610 1.00 97.25 89 MET A C 1
ATOM 699 O O . MET A 1 89 ? 8.004 -0.160 6.055 1.00 97.25 89 MET A O 1
ATOM 703 N N . GLY A 1 90 ? 6.510 -0.434 4.398 1.00 97.00 90 GLY A N 1
ATOM 704 C CA . GLY A 1 90 ? 7.443 -1.073 3.485 1.00 97.00 90 GLY A CA 1
ATOM 705 C C . GLY A 1 90 ? 6.959 -1.040 2.045 1.00 97.00 90 GLY A C 1
ATOM 706 O O . GLY A 1 90 ? 5.828 -0.646 1.758 1.00 97.00 90 GLY A O 1
ATOM 707 N N . ILE A 1 91 ? 7.848 -1.427 1.135 1.00 97.38 91 ILE A N 1
ATOM 708 C CA . ILE A 1 91 ? 7.598 -1.442 -0.308 1.00 97.38 91 ILE A CA 1
ATOM 709 C C . ILE A 1 91 ? 7.855 -2.847 -0.834 1.00 97.38 91 ILE A C 1
ATOM 711 O O . ILE A 1 91 ? 8.912 -3.425 -0.584 1.00 97.38 91 ILE A O 1
ATOM 715 N N . PHE A 1 92 ? 6.914 -3.364 -1.619 1.00 96.81 92 PHE A N 1
ATOM 716 C CA . PHE A 1 92 ? 7.100 -4.583 -2.394 1.00 96.81 92 PHE A CA 1
ATOM 717 C C . PHE A 1 92 ? 7.509 -4.227 -3.822 1.00 96.81 92 PHE A C 1
ATOM 719 O O . PHE A 1 92 ? 6.724 -3.667 -4.586 1.00 96.81 92 PHE A O 1
ATOM 726 N N . CYS A 1 93 ? 8.737 -4.574 -4.196 1.00 94.50 93 CYS A N 1
ATOM 727 C CA . CYS A 1 93 ? 9.196 -4.503 -5.577 1.00 94.50 93 CYS A CA 1
ATOM 728 C C . CYS A 1 93 ? 8.884 -5.840 -6.250 1.00 94.50 93 CYS A C 1
ATOM 730 O O . CYS A 1 93 ? 9.542 -6.851 -5.985 1.00 94.50 93 CYS A O 1
ATOM 732 N N . MET A 1 94 ? 7.857 -5.833 -7.095 1.00 93.69 94 MET A N 1
ATOM 733 C CA . MET A 1 94 ? 7.291 -7.017 -7.734 1.00 93.69 94 MET A CA 1
ATOM 734 C C . MET A 1 94 ? 7.713 -7.084 -9.207 1.00 93.69 94 MET A C 1
ATOM 736 O O . MET A 1 94 ? 7.278 -6.248 -10.001 1.00 93.69 94 MET A O 1
ATOM 740 N N . PRO A 1 95 ? 8.545 -8.060 -9.614 1.00 91.00 95 PRO A N 1
ATOM 741 C CA . PRO A 1 95 ? 8.825 -8.290 -11.027 1.00 91.00 95 PRO A CA 1
ATOM 742 C C . PRO A 1 95 ? 7.559 -8.693 -11.807 1.00 91.00 95 PRO A C 1
ATOM 744 O O . PRO A 1 95 ? 6.606 -9.209 -11.208 1.00 91.00 95 PRO A O 1
ATOM 747 N N . PRO A 1 96 ? 7.542 -8.552 -13.146 1.00 88.75 96 PRO A N 1
ATOM 748 C CA . PRO A 1 96 ? 6.426 -9.014 -13.964 1.00 88.75 96 PRO A CA 1
ATOM 749 C C . PRO A 1 96 ? 6.097 -10.489 -13.705 1.00 88.75 96 PRO A C 1
ATOM 751 O O . PRO A 1 96 ? 6.985 -11.338 -13.685 1.00 88.75 96 PRO A O 1
ATOM 754 N N . SER A 1 97 ? 4.808 -10.803 -13.568 1.00 86.81 97 SER A N 1
ATOM 755 C CA . SER A 1 97 ? 4.289 -12.150 -13.253 1.00 86.81 97 SER A CA 1
ATOM 756 C C . SER A 1 97 ? 4.615 -12.682 -11.849 1.00 86.81 97 SER A C 1
ATOM 758 O O . SER A 1 97 ? 4.307 -13.837 -11.564 1.00 86.81 97 SER A O 1
ATOM 760 N N . SER A 1 98 ? 5.219 -11.881 -10.964 1.00 91.25 98 SER A N 1
ATOM 761 C CA . SER A 1 98 ? 5.284 -12.229 -9.539 1.00 91.25 98 SER A CA 1
ATOM 762 C C . SER A 1 98 ? 3.912 -12.070 -8.874 1.00 91.25 98 SER A C 1
ATOM 764 O O . SER A 1 98 ? 3.082 -11.275 -9.316 1.00 91.25 98 SER A O 1
ATOM 766 N N . VAL A 1 99 ? 3.665 -12.850 -7.820 1.00 93.25 99 VAL A N 1
ATOM 767 C CA . VAL A 1 99 ? 2.373 -12.911 -7.126 1.00 93.25 99 VAL A CA 1
ATOM 768 C C . VAL A 1 99 ? 2.620 -12.926 -5.625 1.00 93.25 99 VAL A C 1
ATOM 770 O O . VAL A 1 99 ? 3.442 -13.705 -5.145 1.00 93.25 99 VAL A O 1
ATOM 773 N N . ILE A 1 100 ? 1.887 -12.090 -4.889 1.00 94.88 100 ILE A N 1
ATOM 774 C CA . ILE A 1 100 ? 1.686 -12.289 -3.453 1.00 94.88 100 ILE A CA 1
ATOM 775 C C . ILE A 1 100 ? 0.444 -13.181 -3.331 1.00 94.88 100 ILE A C 1
ATOM 777 O O . ILE A 1 100 ? -0.626 -12.751 -3.769 1.00 94.88 100 ILE A O 1
ATOM 781 N N . PRO A 1 101 ? 0.566 -14.427 -2.834 1.00 95.44 101 PRO A N 1
ATOM 782 C CA . PRO A 1 101 ? -0.574 -15.332 -2.713 1.00 95.44 101 PRO A CA 1
ATOM 783 C C . PRO A 1 101 ? -1.687 -14.739 -1.847 1.00 95.44 101 PRO A C 1
ATOM 785 O O . PRO A 1 101 ? -1.439 -13.847 -1.036 1.00 95.44 101 PRO A O 1
ATOM 788 N N . LEU A 1 102 ? -2.908 -15.258 -1.992 1.00 95.69 102 LEU A N 1
ATOM 789 C CA . LEU A 1 102 ? -4.037 -14.854 -1.155 1.00 95.69 102 LEU A CA 1
ATOM 790 C C . LEU A 1 102 ? -3.695 -15.047 0.331 1.00 95.69 102 LEU A C 1
ATOM 792 O O . LEU A 1 102 ? -3.276 -16.127 0.744 1.00 95.69 102 LEU A O 1
ATOM 796 N N . HIS A 1 103 ? -3.880 -13.993 1.117 1.00 95.38 103 HIS A N 1
ATOM 797 C CA . HIS A 1 103 ? -3.626 -13.962 2.553 1.00 95.38 103 HIS A CA 1
ATOM 798 C C . HIS A 1 103 ? -4.611 -13.000 3.226 1.00 95.38 103 HIS A C 1
ATOM 800 O O . HIS A 1 103 ? -5.272 -12.211 2.551 1.00 95.38 103 HIS A O 1
ATOM 806 N N . ASN A 1 104 ? -4.729 -13.083 4.550 1.00 94.81 104 ASN A N 1
ATOM 807 C CA . ASN A 1 104 ? -5.575 -12.200 5.346 1.00 94.81 104 ASN A CA 1
ATOM 808 C C . ASN A 1 104 ? -4.738 -11.248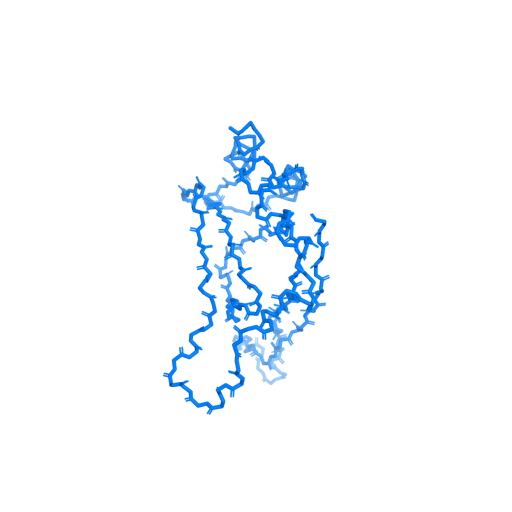 6.217 1.00 94.81 104 ASN A C 1
ATOM 810 O O . ASN A 1 104 ? -3.528 -11.408 6.373 1.00 94.81 104 ASN A O 1
ATOM 814 N N . HIS A 1 105 ? -5.417 -10.258 6.796 1.00 95.00 105 HIS A N 1
ATOM 815 C CA . HIS A 1 105 ? -4.844 -9.276 7.716 1.00 95.00 105 HIS A CA 1
ATOM 816 C C . HIS A 1 105 ? -5.695 -9.188 8.998 1.00 95.00 105 HIS A C 1
ATOM 818 O O . HIS A 1 105 ? -6.474 -8.247 9.157 1.00 95.00 105 HIS A O 1
ATOM 824 N N . PRO A 1 106 ? -5.624 -10.187 9.900 1.00 92.81 106 PRO A N 1
ATOM 825 C CA . PRO A 1 106 ? -6.500 -10.249 11.070 1.00 92.81 106 PRO A CA 1
ATOM 826 C C . PRO A 1 106 ? -6.311 -9.038 11.990 1.00 92.81 106 PRO A C 1
ATOM 828 O O . PRO A 1 106 ? -5.223 -8.827 12.518 1.00 92.81 106 PRO A O 1
ATOM 831 N N . GLY A 1 107 ? -7.372 -8.250 12.185 1.00 89.62 107 GLY A N 1
ATOM 832 C CA . GLY A 1 107 ? -7.354 -7.080 13.071 1.00 89.62 107 GLY A CA 1
ATOM 833 C C . GLY A 1 107 ? -6.494 -5.909 12.584 1.00 89.62 107 GLY A C 1
ATOM 834 O O . GLY A 1 107 ? -6.173 -5.037 13.384 1.00 89.62 107 GLY A O 1
ATOM 835 N N . MET A 1 108 ? -6.101 -5.876 11.305 1.00 93.31 108 MET A N 1
ATOM 836 C CA . MET A 1 108 ? -5.257 -4.808 10.760 1.00 93.31 108 MET A CA 1
ATOM 837 C C . MET A 1 108 ? -6.000 -3.965 9.720 1.00 93.31 108 MET A C 1
ATOM 839 O O . MET A 1 108 ? -6.740 -4.491 8.891 1.00 93.31 108 MET A O 1
ATOM 843 N N . THR A 1 109 ? -5.691 -2.669 9.687 1.00 94.75 109 THR A N 1
ATOM 844 C CA . THR A 1 109 ? -6.049 -1.762 8.587 1.00 94.75 109 THR A CA 1
ATOM 845 C C . THR A 1 109 ? -4.830 -1.551 7.696 1.00 94.75 109 THR A C 1
ATOM 847 O O . THR A 1 109 ? -3.774 -1.138 8.176 1.00 94.75 109 THR A O 1
ATOM 850 N N . VAL A 1 110 ? -4.960 -1.813 6.393 1.00 96.31 110 VAL A N 1
ATOM 851 C CA . VAL A 1 110 ? -3.847 -1.710 5.435 1.00 96.31 110 VAL A CA 1
ATOM 852 C C . VAL A 1 110 ? -4.135 -0.636 4.390 1.00 96.31 110 VAL A C 1
ATOM 854 O O . VAL A 1 110 ? -5.068 -0.753 3.599 1.00 96.31 110 VAL A O 1
ATOM 857 N N . LEU A 1 111 ? -3.283 0.390 4.335 1.00 96.94 111 LEU A N 1
ATOM 858 C CA . LEU A 1 111 ? -3.258 1.366 3.245 1.00 96.94 111 LEU A CA 1
ATOM 859 C C . LEU A 1 111 ? -2.216 0.947 2.205 1.00 96.94 111 LEU A C 1
ATOM 861 O O . LEU A 1 111 ? -1.024 0.886 2.499 1.00 96.94 111 LEU A O 1
ATOM 865 N N . SER A 1 112 ? -2.661 0.674 0.979 1.00 96.50 112 SER A N 1
ATOM 866 C CA . SER A 1 112 ? -1.792 0.248 -0.124 1.00 96.50 112 SER A CA 1
ATOM 867 C C . SER A 1 112 ? -1.857 1.216 -1.296 1.00 96.50 112 SER A C 1
ATOM 869 O O . SER A 1 112 ? -2.936 1.631 -1.720 1.00 96.50 112 SER A O 1
ATOM 871 N N . LYS A 1 113 ? -0.693 1.528 -1.872 1.00 96.50 113 LYS A N 1
ATOM 872 C CA . LYS A 1 113 ? -0.575 2.376 -3.059 1.00 96.50 113 LYS A CA 1
ATOM 873 C C . LYS A 1 113 ? 0.387 1.770 -4.073 1.00 96.50 113 LYS A C 1
ATOM 875 O O . LYS A 1 113 ? 1.538 1.487 -3.756 1.00 96.50 113 LYS A O 1
ATOM 880 N N . LEU A 1 114 ? -0.067 1.658 -5.321 1.00 96.81 114 LEU A N 1
ATOM 881 C CA . LEU A 1 114 ? 0.805 1.357 -6.453 1.00 96.81 114 LEU A CA 1
ATOM 882 C C . LEU A 1 114 ? 1.637 2.599 -6.803 1.00 96.81 114 LEU A C 1
ATOM 884 O O . LEU A 1 114 ? 1.075 3.667 -7.057 1.00 96.81 114 LEU A O 1
ATOM 888 N N . LEU A 1 115 ? 2.964 2.466 -6.803 1.00 96.25 115 LEU A N 1
ATOM 889 C CA . LEU A 1 115 ? 3.886 3.574 -7.082 1.00 96.25 115 LEU A CA 1
ATOM 890 C C . LEU A 1 115 ? 4.146 3.764 -8.583 1.00 96.25 115 LEU A C 1
ATOM 892 O O . LEU A 1 115 ? 4.195 4.901 -9.043 1.00 96.25 115 LEU A O 1
ATOM 896 N N . TYR A 1 116 ? 4.300 2.664 -9.323 1.00 94.81 116 TYR A N 1
ATOM 897 C CA . TYR A 1 116 ? 4.503 2.615 -10.774 1.00 94.81 116 TYR A CA 1
ATOM 898 C C . TYR A 1 116 ? 4.105 1.232 -11.314 1.00 94.81 116 TYR A C 1
ATOM 900 O O . TYR A 1 116 ? 3.996 0.270 -10.549 1.00 94.81 116 TYR A O 1
ATOM 908 N N . GLY A 1 117 ? 3.916 1.124 -12.630 1.00 93.56 117 GLY A N 1
ATOM 909 C CA . GLY A 1 117 ? 3.626 -0.141 -13.306 1.00 93.56 117 GLY A CA 1
ATOM 910 C C . GLY A 1 117 ? 2.154 -0.550 -13.228 1.00 93.56 117 GLY A C 1
ATOM 911 O O . GLY A 1 117 ? 1.262 0.287 -13.073 1.00 93.56 117 GLY A O 1
ATOM 912 N N . LYS A 1 118 ? 1.899 -1.857 -13.361 1.00 93.06 118 LYS A N 1
ATOM 913 C CA . LYS A 1 118 ? 0.554 -2.440 -13.418 1.00 93.06 118 LYS A CA 1
ATOM 914 C C . LYS A 1 118 ? 0.427 -3.625 -12.470 1.00 93.06 118 LYS A C 1
ATOM 916 O O . LYS A 1 118 ? 1.264 -4.524 -12.493 1.00 93.06 118 LYS A O 1
ATOM 921 N N . LEU A 1 119 ? -0.640 -3.638 -11.678 1.00 94.00 119 LEU A N 1
ATOM 922 C CA . LEU A 1 119 ? -0.935 -4.688 -10.708 1.00 94.00 119 LEU A CA 1
ATOM 923 C C . LEU A 1 119 ? -2.393 -5.128 -10.845 1.00 94.00 119 LEU A C 1
ATOM 925 O O . LEU A 1 119 ? -3.300 -4.297 -10.873 1.00 94.00 119 LEU A O 1
ATOM 929 N N . HIS A 1 120 ? -2.617 -6.437 -10.904 1.00 95.88 120 HIS A N 1
ATOM 930 C CA . HIS A 1 120 ? -3.941 -7.022 -10.716 1.00 95.88 120 HIS A CA 1
ATOM 931 C C . HIS A 1 120 ? -4.092 -7.400 -9.244 1.00 95.88 120 HIS A C 1
ATOM 933 O O . HIS A 1 120 ? -3.241 -8.098 -8.698 1.00 95.88 120 HIS A O 1
ATOM 939 N N . ALA A 1 121 ? -5.138 -6.886 -8.605 1.00 95.44 121 ALA A N 1
ATOM 940 C CA . ALA A 1 121 ? -5.435 -7.120 -7.203 1.00 95.44 121 ALA A CA 1
ATOM 941 C C . ALA A 1 121 ? -6.817 -7.759 -7.072 1.00 95.44 121 ALA A C 1
ATOM 943 O O . ALA A 1 121 ? -7.790 -7.302 -7.679 1.00 95.44 121 ALA A O 1
ATOM 944 N N . GLU A 1 122 ? -6.896 -8.800 -6.252 1.00 96.25 122 GLU A N 1
ATOM 945 C CA . GLU A 1 122 ? -8.151 -9.408 -5.828 1.00 96.25 122 GLU A CA 1
ATOM 946 C C . GLU A 1 122 ? -8.228 -9.370 -4.305 1.00 96.25 122 GLU A C 1
ATOM 948 O O . GLU A 1 122 ? -7.255 -9.704 -3.630 1.00 96.25 122 GLU A O 1
ATOM 953 N N . SER A 1 123 ? -9.377 -8.960 -3.778 1.00 95.19 123 SER A N 1
ATOM 954 C CA . SER A 1 123 ? -9.666 -8.939 -2.347 1.00 95.19 123 SER A CA 1
ATOM 955 C C . SER A 1 123 ? -11.000 -9.616 -2.062 1.00 95.19 123 SER A C 1
ATOM 957 O O . SER A 1 123 ? -11.850 -9.759 -2.944 1.00 95.19 123 SER A O 1
ATOM 959 N N . TYR A 1 124 ? -11.139 -10.080 -0.828 1.00 94.69 124 TYR A N 1
ATOM 960 C CA . TYR A 1 124 ? -12.120 -11.065 -0.415 1.00 94.69 124 TYR A CA 1
ATOM 961 C C . TYR A 1 124 ? -12.571 -10.714 1.005 1.00 94.69 124 TYR A C 1
ATOM 963 O O . TYR A 1 124 ? -11.726 -10.665 1.897 1.00 94.69 124 TYR A O 1
ATOM 971 N N . ASP A 1 125 ? -13.868 -10.475 1.206 1.00 92.50 125 ASP A N 1
ATOM 972 C CA . ASP A 1 125 ? -14.454 -10.233 2.533 1.00 92.50 125 ASP A CA 1
ATOM 973 C C . ASP A 1 125 ? -15.302 -11.429 2.959 1.00 92.50 125 ASP A C 1
ATOM 975 O O . ASP A 1 125 ? -16.046 -11.997 2.152 1.00 92.50 125 ASP A O 1
ATOM 979 N N . TRP A 1 126 ? -15.174 -11.844 4.217 1.00 89.81 126 TRP A N 1
ATOM 980 C CA . TRP A 1 126 ? -15.964 -12.944 4.766 1.00 89.81 126 TRP A CA 1
ATOM 981 C C . TRP A 1 126 ? -17.445 -12.572 4.795 1.00 89.81 126 TRP A C 1
ATOM 983 O O . TRP A 1 126 ? -17.803 -11.459 5.173 1.00 89.81 126 TRP A O 1
ATOM 993 N N . ILE A 1 127 ? -18.302 -13.515 4.407 1.00 87.06 127 ILE A N 1
ATOM 994 C CA . ILE A 1 127 ? -19.749 -13.363 4.535 1.00 87.06 127 ILE A CA 1
ATOM 995 C C . ILE A 1 127 ? -20.201 -14.210 5.718 1.00 87.06 127 ILE A C 1
ATOM 997 O O . ILE A 1 127 ? -20.079 -15.439 5.690 1.00 87.06 127 ILE A O 1
ATOM 1001 N N . ASP A 1 128 ? -20.757 -13.545 6.724 1.00 75.81 128 ASP A N 1
ATOM 1002 C CA . ASP A 1 128 ? -21.471 -14.204 7.807 1.00 75.81 128 ASP A CA 1
ATOM 1003 C C . ASP A 1 128 ? -22.846 -14.630 7.291 1.00 75.81 128 ASP A C 1
ATOM 1005 O O . ASP A 1 128 ? -23.680 -13.805 6.914 1.00 75.81 128 ASP A O 1
ATOM 1009 N N . VAL A 1 129 ? -23.083 -15.939 7.240 1.00 65.94 129 VAL A N 1
ATOM 1010 C CA . VAL A 1 129 ? -24.394 -16.488 6.887 1.00 65.94 129 VAL A CA 1
ATOM 1011 C C . VAL A 1 129 ? -25.057 -16.942 8.176 1.00 65.94 129 VAL A C 1
ATOM 1013 O O . VAL A 1 129 ? -24.518 -17.795 8.880 1.00 65.94 129 VAL A O 1
ATOM 1016 N N . ALA A 1 130 ? -26.209 -16.353 8.501 1.00 62.34 130 ALA A N 1
ATOM 1017 C CA . ALA A 1 130 ? -27.003 -16.786 9.645 1.00 62.34 130 ALA A CA 1
ATOM 1018 C C . ALA A 1 130 ? -27.406 -18.249 9.450 1.00 62.34 130 ALA A C 1
ATOM 1020 O O . ALA A 1 130 ? -27.975 -18.588 8.412 1.00 62.34 130 ALA A O 1
ATOM 1021 N N . ASP A 1 131 ? -27.122 -19.105 10.434 1.00 62.03 131 ASP A N 1
ATOM 1022 C CA . ASP A 1 131 ? -27.707 -20.443 10.474 1.00 62.03 131 ASP A CA 1
ATOM 1023 C C . ASP A 1 131 ? -29.214 -20.274 10.741 1.00 62.03 131 ASP A C 1
ATOM 1025 O O . ASP A 1 131 ? -29.592 -19.808 11.821 1.00 62.03 131 ASP A O 1
ATOM 1029 N N . PRO A 1 132 ? -30.101 -20.611 9.785 1.00 61.19 132 PRO A N 1
ATOM 1030 C CA . PRO A 1 132 ? -31.537 -20.439 9.973 1.00 61.19 132 PRO A CA 1
ATOM 1031 C C . PRO A 1 132 ? -32.120 -21.381 11.039 1.00 61.19 132 PRO A C 1
ATOM 1033 O O . PRO A 1 132 ? -33.291 -21.238 11.387 1.00 61.19 132 PRO A O 1
ATOM 1036 N N . THR A 1 133 ? -31.343 -22.350 11.542 1.00 66.56 133 THR A N 1
ATOM 1037 C CA . THR A 1 133 ? -31.819 -23.390 12.465 1.00 66.56 133 THR A CA 1
ATOM 1038 C C . THR A 1 133 ? -31.356 -23.231 13.914 1.00 66.56 133 THR A C 1
ATOM 1040 O O . THR A 1 133 ? -31.960 -23.847 14.791 1.00 66.56 133 THR A O 1
ATOM 1043 N N . ASP A 1 134 ? -30.354 -22.391 14.201 1.00 62.19 134 ASP A N 1
ATOM 1044 C CA . ASP A 1 134 ? -29.859 -22.178 15.568 1.00 62.19 134 ASP A CA 1
ATOM 1045 C C . ASP A 1 134 ? -29.232 -20.777 15.750 1.00 62.19 134 ASP A C 1
ATOM 1047 O O . ASP A 1 134 ? -28.051 -20.578 15.453 1.00 62.19 134 ASP A O 1
ATOM 1051 N N . PRO A 1 135 ? -29.989 -19.791 16.271 1.00 60.56 135 PRO A N 1
ATOM 1052 C CA . PRO A 1 135 ? -29.492 -18.431 16.488 1.00 60.56 135 PRO A CA 1
ATOM 1053 C C . PRO A 1 135 ? -28.443 -18.310 17.612 1.00 60.56 135 PRO A C 1
ATOM 1055 O O . PRO A 1 135 ? -27.941 -17.211 17.841 1.00 60.56 135 PRO A O 1
ATOM 1058 N N . LEU A 1 136 ? -28.118 -19.396 18.332 1.00 61.72 136 LEU A N 1
ATOM 1059 C CA . LEU A 1 136 ? -27.125 -19.405 19.417 1.00 61.72 136 LEU A CA 1
ATOM 1060 C C . LEU A 1 136 ? -25.749 -19.935 18.984 1.00 61.72 136 LEU A C 1
ATOM 1062 O O . LEU A 1 136 ? -24.804 -19.881 19.778 1.00 61.72 136 LEU A O 1
ATOM 1066 N N . LYS A 1 137 ? -25.599 -20.426 17.748 1.00 55.56 137 LYS A N 1
ATOM 1067 C CA . LYS A 1 137 ? -24.290 -20.833 17.222 1.00 55.56 137 LYS A CA 1
ATOM 1068 C C . LYS A 1 137 ? -23.509 -19.645 16.658 1.00 55.56 137 LYS A C 1
ATOM 1070 O O . LYS A 1 137 ? -24.097 -18.763 16.035 1.00 55.56 137 LYS A O 1
ATOM 1075 N N . PRO A 1 138 ? -22.174 -19.623 16.832 1.00 55.12 138 PRO A N 1
ATOM 1076 C CA . PRO A 1 138 ? -21.340 -18.650 16.145 1.00 55.12 138 PRO A CA 1
ATOM 1077 C C . PRO A 1 138 ? -21.501 -18.819 14.631 1.00 55.12 138 PRO A C 1
ATOM 1079 O O . PRO A 1 138 ? -21.519 -19.943 14.127 1.00 55.12 138 PRO A O 1
ATOM 1082 N N . TYR A 1 139 ? -21.617 -17.695 13.924 1.00 59.69 139 TYR A N 1
ATOM 1083 C CA . TYR A 1 139 ? -21.647 -17.646 12.467 1.00 59.69 139 TYR A CA 1
ATOM 1084 C C . TYR A 1 139 ? -20.461 -18.433 11.897 1.00 59.69 139 TYR A C 1
ATOM 1086 O O . TYR A 1 139 ? -19.306 -18.182 12.244 1.00 59.69 139 TYR A O 1
ATOM 1094 N N . TYR A 1 140 ? -20.743 -19.402 11.029 1.00 53.84 140 TYR A N 1
ATOM 1095 C CA . TYR A 1 140 ? -19.714 -20.019 10.201 1.00 53.84 140 TYR A CA 1
ATOM 1096 C C . TYR A 1 140 ? -19.554 -19.160 8.944 1.00 53.84 140 TYR A C 1
ATOM 1098 O O . TYR A 1 140 ? -20.542 -18.849 8.274 1.00 53.84 140 TYR A O 1
ATOM 1106 N N . SER A 1 141 ? -18.319 -18.791 8.600 1.00 59.84 141 SER A N 1
ATOM 1107 C CA . SER A 1 141 ? -18.009 -18.107 7.343 1.00 59.84 141 SER A CA 1
ATOM 1108 C C . SER A 1 141 ? -18.199 -19.075 6.169 1.00 59.84 141 SER A C 1
ATOM 1110 O O . SER A 1 141 ? -17.292 -19.792 5.752 1.00 59.84 141 SER A O 1
ATOM 1112 N N . LEU A 1 142 ? -19.429 -19.139 5.658 1.00 57.88 142 LEU A N 1
ATOM 1113 C CA . LEU A 1 142 ? -19.848 -20.061 4.595 1.00 57.88 142 LEU A CA 1
ATOM 1114 C C . LEU A 1 142 ? -19.572 -19.519 3.183 1.00 57.88 142 LEU A C 1
ATOM 1116 O O . LEU A 1 142 ? -19.800 -20.220 2.196 1.00 57.88 142 LEU A O 1
ATOM 1120 N N . GLY A 1 143 ? -19.079 -18.285 3.064 1.00 67.81 143 GLY A N 1
ATOM 1121 C CA . GLY A 1 143 ? -18.816 -17.657 1.777 1.00 67.81 143 GLY A CA 1
ATOM 1122 C C . GLY A 1 143 ? -17.917 -16.432 1.865 1.00 67.81 143 GLY A C 1
ATOM 1123 O O . GLY A 1 143 ? -17.491 -16.006 2.941 1.00 67.81 143 GLY A O 1
ATOM 1124 N N . CYS A 1 144 ? -17.617 -15.871 0.697 1.00 76.62 144 CYS A N 1
ATOM 1125 C CA . CYS A 1 144 ? -16.776 -14.697 0.572 1.00 76.62 144 CYS A CA 1
ATOM 1126 C C . CYS A 1 144 ? -17.192 -13.841 -0.633 1.00 76.62 144 CYS A C 1
ATOM 1128 O O . CYS A 1 144 ? -17.469 -14.382 -1.707 1.00 76.62 144 CYS A O 1
ATOM 1130 N N . SER A 1 145 ? -17.226 -12.516 -0.475 1.00 84.81 145 SER A N 1
ATOM 1131 C CA . SER A 1 145 ? -17.429 -11.583 -1.587 1.00 84.81 145 SER A CA 1
ATOM 1132 C C . SER A 1 145 ? -16.097 -11.197 -2.215 1.00 84.81 145 SER A C 1
ATOM 1134 O O . SER A 1 145 ? -15.183 -10.773 -1.515 1.00 84.81 145 SER A O 1
ATOM 1136 N N . LYS A 1 146 ? -16.000 -11.298 -3.543 1.00 89.38 146 LYS A N 1
ATOM 1137 C CA . LYS A 1 146 ? -14.794 -10.970 -4.311 1.00 89.38 146 LYS A CA 1
ATOM 1138 C C . LYS A 1 146 ? -14.868 -9.562 -4.900 1.00 89.38 146 LYS A C 1
ATOM 1140 O O . LYS A 1 146 ? -15.810 -9.245 -5.621 1.00 89.38 146 LYS A O 1
ATOM 1145 N N . THR A 1 147 ? -13.805 -8.787 -4.718 1.00 91.12 147 THR A N 1
ATOM 1146 C CA . THR A 1 147 ? -13.523 -7.563 -5.476 1.00 91.12 147 THR A CA 1
ATOM 1147 C C . THR A 1 147 ? -12.278 -7.780 -6.334 1.00 91.12 147 THR A C 1
ATOM 1149 O O . THR A 1 147 ? -11.287 -8.339 -5.872 1.00 91.12 147 THR A O 1
ATOM 1152 N N . SER A 1 148 ? -12.306 -7.356 -7.600 1.00 91.81 148 SER A N 1
ATOM 1153 C CA . SER A 1 148 ? -11.157 -7.450 -8.510 1.00 91.81 148 SER A CA 1
ATOM 1154 C C . SER A 1 148 ? -10.881 -6.099 -9.155 1.00 91.81 148 SER A C 1
ATOM 1156 O O . SER A 1 148 ? -11.799 -5.440 -9.645 1.00 91.81 148 SER A O 1
ATOM 1158 N N . LYS A 1 149 ? -9.616 -5.675 -9.148 1.00 92.62 149 LYS A N 1
ATOM 1159 C CA . LYS A 1 149 ? -9.187 -4.378 -9.673 1.00 92.62 149 LYS A CA 1
ATOM 1160 C C . LYS A 1 149 ? -7.872 -4.507 -10.430 1.00 92.62 149 LYS A C 1
ATOM 1162 O O . LYS A 1 149 ? -6.948 -5.190 -10.001 1.00 92.62 149 LYS A O 1
ATOM 1167 N N . VAL A 1 150 ? -7.770 -3.790 -11.544 1.00 91.56 150 VAL A N 1
ATOM 1168 C CA . VAL A 1 150 ? -6.501 -3.553 -12.236 1.00 91.56 150 VAL A CA 1
ATOM 1169 C C . VAL A 1 150 ? -6.058 -2.129 -11.915 1.00 91.56 150 VAL A C 1
ATOM 1171 O O . VAL A 1 150 ? -6.757 -1.168 -12.229 1.00 91.56 150 VAL A O 1
ATOM 1174 N N . CYS A 1 151 ? -4.916 -2.001 -11.249 1.00 90.38 151 CYS A N 1
ATOM 1175 C CA . CYS A 1 151 ? -4.292 -0.731 -10.902 1.00 90.38 151 CYS A CA 1
ATOM 1176 C C . CYS A 1 151 ? -3.150 -0.454 -11.880 1.00 90.38 151 CYS A C 1
ATOM 1178 O O . CYS A 1 151 ? -2.321 -1.330 -12.121 1.00 90.38 151 CYS A O 1
ATOM 1180 N N . GLU A 1 152 ? -3.084 0.763 -12.411 1.00 90.94 152 GLU A N 1
ATOM 1181 C CA . GLU A 1 152 ? -2.040 1.185 -13.344 1.00 90.94 152 GLU A CA 1
ATOM 1182 C C . GLU A 1 152 ? -1.584 2.600 -12.980 1.00 90.94 152 GLU A C 1
ATOM 1184 O O . GLU A 1 152 ? -2.410 3.470 -12.688 1.00 90.94 152 GLU A O 1
ATOM 1189 N N . ARG A 1 153 ? -0.269 2.817 -12.930 1.00 86.50 153 ARG A N 1
ATOM 1190 C CA . ARG A 1 153 ? 0.353 4.118 -12.649 1.00 86.50 153 ARG A CA 1
ATOM 1191 C C . ARG A 1 153 ? 1.500 4.349 -13.637 1.00 86.50 153 ARG A C 1
ATOM 1193 O O . ARG A 1 153 ? 2.183 3.377 -13.961 1.00 86.50 153 ARG A O 1
ATOM 1200 N N . PRO A 1 154 ? 1.725 5.608 -14.065 1.00 71.19 154 PRO A N 1
ATOM 1201 C CA . PRO A 1 154 ? 2.809 5.954 -14.975 1.00 71.19 154 PRO A CA 1
ATOM 1202 C C . PRO A 1 154 ? 4.163 5.503 -14.447 1.00 71.19 154 PRO A C 1
ATOM 1204 O O . PRO A 1 154 ? 4.595 5.979 -13.373 1.00 71.19 154 PRO A O 1
#

Secondary structure (DSSP, 8-state):
-HHHHHHHHHHHHH--SSSPPPHHHHHHHHHHHHT--GGGGT-HHHHHHHHH--TT-S-S-S------S--PPPPPEEEEEEE-SS-EEEEEE--TT--------TT--------SEEEEEEEEEEEEE--TT-TTSPPEEEEEEEEEEEEEE-